Protein AF-A0A941A029-F1 (afdb_monomer)

Foldseek 3Di:
DDDPQWDWAQPVPPPDRPDCVRTPIDRDDDDPPDDDDDDPD

Radius of gyration: 13.16 Å; Cα contacts (8 Å, |Δi|>4): 42; chains: 1; bounding box: 31×25×26 Å

Structure (mmCIF, N/CA/C/O backbone):
data_AF-A0A941A029-F1
#
_entry.id   AF-A0A941A029-F1
#
loop_
_atom_site.group_PDB
_atom_site.id
_atom_site.type_symbol
_atom_site.label_atom_id
_atom_site.label_alt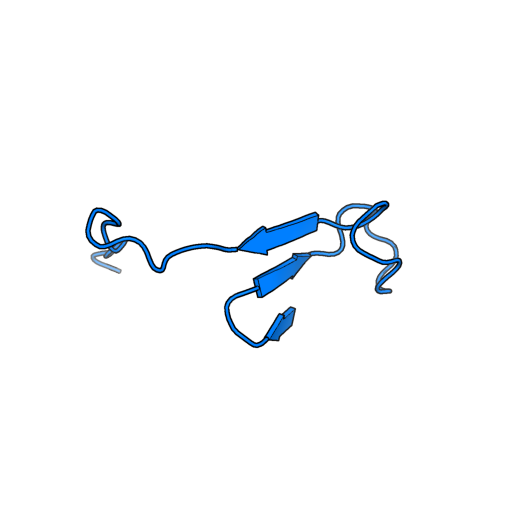_id
_atom_site.label_comp_id
_atom_site.label_asym_id
_atom_site.label_entity_id
_atom_site.label_seq_id
_atom_site.pdbx_PDB_ins_code
_atom_site.Cartn_x
_atom_site.Cartn_y
_atom_site.Cartn_z
_atom_site.occupancy
_atom_site.B_iso_or_equiv
_atom_site.auth_seq_id
_atom_site.auth_comp_id
_atom_site.auth_asym_id
_atom_site.auth_atom_id
_atom_site.pdbx_PDB_model_num
ATOM 1 N N . ILE A 1 1 ? -1.739 0.281 -7.371 1.00 89.06 1 ILE A N 1
ATOM 2 C CA . ILE A 1 1 ? -2.826 -0.642 -7.803 1.00 89.06 1 ILE A CA 1
ATOM 3 C C . ILE A 1 1 ? -3.379 -1.388 -6.588 1.00 89.06 1 ILE A C 1
ATOM 5 O O . ILE A 1 1 ? -2.639 -1.543 -5.628 1.00 89.06 1 ILE A O 1
ATOM 9 N N . TYR A 1 2 ? -4.644 -1.817 -6.595 1.00 88.69 2 TYR A N 1
ATOM 10 C CA . TYR A 1 2 ? -5.205 -2.705 -5.567 1.00 88.69 2 TYR A CA 1
ATOM 11 C C . TYR A 1 2 ? -5.508 -4.076 -6.177 1.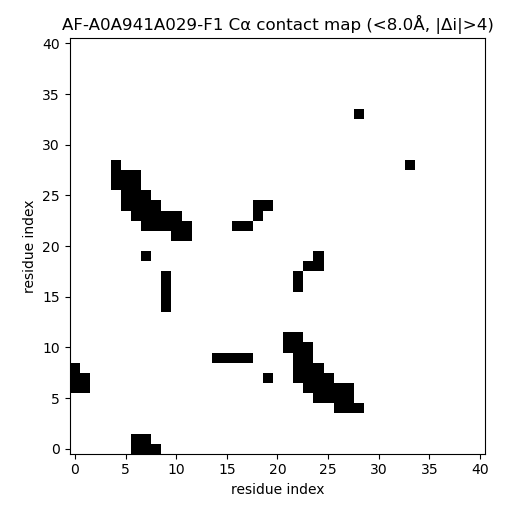00 88.69 2 TYR A C 1
ATOM 13 O O . TYR A 1 2 ? -6.114 -4.144 -7.250 1.00 88.69 2 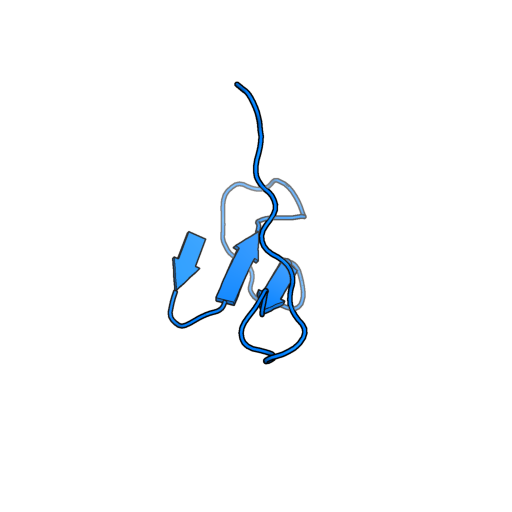TYR A O 1
ATOM 21 N N . ARG A 1 3 ? -5.072 -5.155 -5.524 1.00 89.75 3 ARG A N 1
ATOM 22 C CA . ARG A 1 3 ? -5.334 -6.537 -5.946 1.00 89.75 3 ARG A CA 1
ATOM 23 C C . ARG A 1 3 ? -5.381 -7.445 -4.723 1.00 89.75 3 ARG A C 1
ATOM 25 O O . ARG A 1 3 ? -4.503 -7.360 -3.874 1.00 89.75 3 ARG A O 1
ATOM 32 N N . ASP A 1 4 ? -6.414 -8.281 -4.642 1.00 89.25 4 ASP A N 1
ATOM 33 C CA . ASP A 1 4 ? -6.576 -9.318 -3.612 1.00 89.25 4 ASP A CA 1
ATOM 34 C C . ASP A 1 4 ? -6.363 -8.825 -2.166 1.00 89.25 4 ASP A C 1
ATOM 36 O O . ASP A 1 4 ? -5.713 -9.484 -1.361 1.00 89.25 4 ASP A O 1
ATOM 40 N N . GLY A 1 5 ? -6.888 -7.643 -1.818 1.00 88.00 5 GLY A N 1
ATOM 41 C CA . GLY A 1 5 ? -6.730 -7.094 -0.462 1.00 88.00 5 GLY A CA 1
ATOM 42 C C . GLY A 1 5 ? -5.489 -6.226 -0.254 1.00 88.00 5 GLY A C 1
ATOM 43 O O . GLY A 1 5 ? -5.379 -5.574 0.783 1.00 88.00 5 GLY A O 1
ATOM 44 N N . ILE A 1 6 ? -4.581 -6.175 -1.227 1.00 91.88 6 ILE A N 1
ATOM 45 C CA . ILE A 1 6 ? -3.289 -5.506 -1.095 1.00 91.88 6 ILE A CA 1
ATOM 46 C C . ILE A 1 6 ? -3.244 -4.265 -1.980 1.00 91.88 6 ILE A C 1
ATOM 48 O O . ILE A 1 6 ? -3.523 -4.306 -3.181 1.00 91.88 6 ILE A O 1
ATOM 52 N N . TRP A 1 7 ? -2.854 -3.151 -1.371 1.00 91.94 7 TRP A N 1
ATOM 53 C CA . TRP A 1 7 ? -2.462 -1.930 -2.057 1.00 91.94 7 TRP A CA 1
ATOM 54 C C . TRP A 1 7 ? -0.978 -1.972 -2.395 1.00 91.94 7 TRP A C 1
ATOM 56 O O . TRP A 1 7 ? -0.146 -2.229 -1.533 1.00 91.94 7 TRP A O 1
ATOM 66 N N . TYR A 1 8 ? -0.663 -1.669 -3.646 1.00 93.44 8 TYR A N 1
ATOM 67 C CA . TYR A 1 8 ? 0.688 -1.520 -4.170 1.00 93.44 8 TYR A CA 1
ATOM 68 C C . TYR A 1 8 ? 0.885 -0.053 -4.53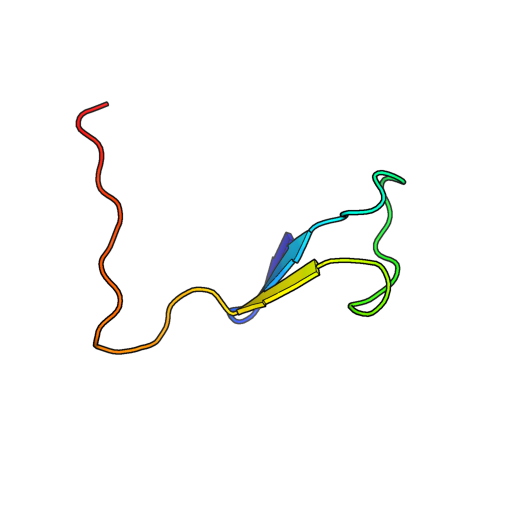9 1.00 93.44 8 TYR A C 1
ATOM 70 O O . TYR A 1 8 ? 0.210 0.449 -5.451 1.00 93.44 8 TYR A O 1
ATOM 78 N N . LEU A 1 9 ? 1.753 0.632 -3.803 1.00 94.69 9 LEU A N 1
ATOM 79 C CA . LEU A 1 9 ? 2.082 2.042 -3.980 1.00 94.69 9 LEU A CA 1
ATOM 80 C C . LEU A 1 9 ? 3.547 2.160 -4.384 1.00 94.69 9 LEU A C 1
ATOM 82 O O . LEU A 1 9 ? 4.420 1.730 -3.638 1.00 94.69 9 LEU A O 1
ATOM 86 N N . ASP A 1 10 ? 3.780 2.795 -5.527 1.00 96.12 10 ASP A N 1
ATOM 87 C CA . ASP A 1 10 ? 5.101 3.279 -5.914 1.00 96.12 10 ASP A CA 1
ATOM 88 C C . ASP A 1 10 ? 5.513 4.382 -4.929 1.00 96.12 10 ASP A C 1
ATOM 90 O O . ASP A 1 10 ? 4.935 5.474 -4.913 1.00 96.12 10 ASP A O 1
ATOM 94 N N . THR A 1 11 ? 6.451 4.057 -4.041 1.00 96.31 11 THR A N 1
ATOM 95 C CA . THR A 1 11 ? 6.918 4.980 -2.995 1.00 96.31 11 THR A CA 1
ATOM 96 C C . THR A 1 11 ? 8.235 5.651 -3.330 1.00 96.31 11 THR A C 1
ATOM 98 O O . THR A 1 11 ? 8.590 6.635 -2.680 1.00 96.31 11 THR A O 1
ATOM 101 N N . ASN A 1 12 ? 8.959 5.149 -4.329 1.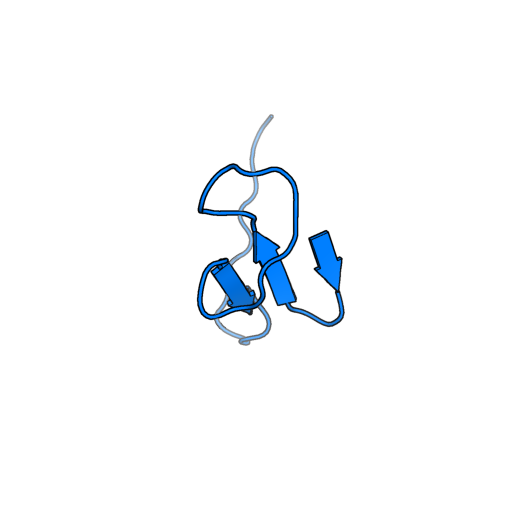00 96.44 12 ASN A N 1
ATOM 102 C CA . ASN A 1 12 ? 10.196 5.769 -4.791 1.00 96.44 12 ASN A CA 1
ATOM 103 C C . ASN A 1 12 ? 9.943 6.794 -5.922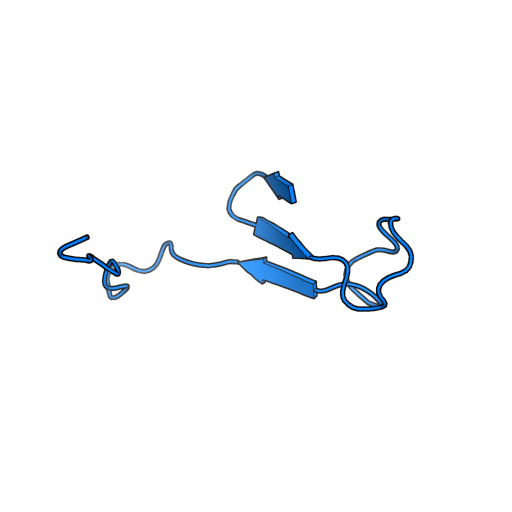 1.00 96.44 12 ASN A C 1
ATOM 105 O O . ASN A 1 12 ? 10.826 7.602 -6.214 1.00 96.44 12 ASN A O 1
ATOM 109 N N . GLY A 1 13 ? 8.735 6.804 -6.497 1.00 96.00 13 GLY A N 1
ATOM 110 C CA . GLY A 1 13 ? 8.243 7.774 -7.469 1.00 96.00 13 GLY A CA 1
ATOM 111 C C . GLY A 1 13 ? 8.760 7.563 -8.889 1.00 96.00 13 GLY A C 1
ATOM 112 O O . GLY A 1 13 ? 8.801 8.524 -9.662 1.00 96.00 13 GLY A O 1
ATOM 113 N N . ASN A 1 14 ? 9.202 6.358 -9.241 1.00 97.12 14 ASN A N 1
ATOM 114 C CA . ASN A 1 14 ? 9.800 6.086 -10.547 1.00 97.12 14 ASN A CA 1
ATOM 115 C C . ASN A 1 14 ? 8.787 5.635 -11.621 1.00 97.12 14 ASN A C 1
ATOM 117 O O . ASN A 1 14 ? 9.159 5.468 -12.785 1.00 97.12 14 ASN A O 1
ATOM 121 N N . GLY A 1 15 ? 7.514 5.473 -11.256 1.00 95.38 15 GLY A N 1
ATOM 122 C CA . GLY A 1 15 ? 6.419 5.108 -12.149 1.00 95.38 15 GLY A CA 1
ATOM 123 C C . GLY A 1 15 ? 6.379 3.630 -12.540 1.00 95.38 15 GLY A C 1
ATOM 124 O O . GLY A 1 15 ? 5.603 3.268 -13.430 1.00 95.38 15 GLY A O 1
ATOM 125 N N . ILE A 1 16 ? 7.185 2.775 -11.911 1.00 94.81 16 ILE A N 1
ATOM 126 C CA . ILE A 1 16 ? 7.173 1.324 -12.110 1.00 94.81 16 ILE A CA 1
ATOM 127 C C . ILE A 1 16 ? 6.976 0.608 -10.775 1.00 94.81 16 ILE A C 1
ATOM 129 O O . ILE A 1 16 ? 7.076 1.201 -9.712 1.00 94.81 16 ILE A O 1
ATOM 133 N N . TYR A 1 17 ? 6.624 -0.675 -10.843 1.00 93.25 17 TYR A N 1
ATOM 134 C CA . TYR A 1 17 ? 6.558 -1.514 -9.653 1.00 93.25 17 TYR A CA 1
ATOM 135 C C . TYR A 1 17 ? 7.866 -2.290 -9.501 1.00 93.25 17 TYR A C 1
ATOM 137 O O . TYR A 1 17 ? 8.165 -3.158 -10.323 1.00 93.25 17 TYR A O 1
ATOM 145 N N . ASP A 1 18 ? 8.607 -2.004 -8.437 1.00 96.50 18 ASP A N 1
ATOM 146 C CA . ASP A 1 18 ? 9.904 -2.604 -8.103 1.00 96.50 18 ASP A CA 1
ATOM 147 C C . ASP A 1 18 ? 9.797 -3.728 -7.061 1.00 96.50 18 ASP A C 1
ATOM 149 O O . ASP A 1 18 ? 10.796 -4.333 -6.662 1.00 96.50 18 ASP A O 1
ATOM 153 N N . GLY A 1 19 ? 8.583 -4.032 -6.604 1.00 94.44 19 GLY A N 1
ATOM 154 C CA . GLY A 1 19 ? 8.356 -5.022 -5.559 1.00 94.44 19 GLY A CA 1
ATOM 155 C C . GLY A 1 19 ? 8.330 -4.420 -4.155 1.00 94.44 19 GLY A C 1
ATOM 156 O O . GLY A 1 19 ? 8.806 -3.319 -3.907 1.00 94.44 19 GLY A O 1
ATOM 157 N N . CYS A 1 20 ? 7.806 -5.187 -3.198 1.00 95.00 20 CYS A N 1
ATOM 158 C CA . CYS A 1 20 ? 7.501 -4.719 -1.837 1.00 95.00 20 CYS A CA 1
ATOM 159 C C . CYS A 1 20 ? 8.707 -4.316 -0.966 1.00 95.00 20 CYS A C 1
ATOM 161 O O . CYS A 1 20 ? 8.525 -3.922 0.182 1.00 95.00 20 CYS A O 1
ATOM 163 N N . PHE A 1 21 ? 9.935 -4.505 -1.454 1.00 95.94 21 PHE A N 1
ATOM 164 C CA . PHE A 1 21 ? 11.139 -4.035 -0.765 1.00 95.94 21 PHE A CA 1
ATOM 165 C C . PHE A 1 21 ? 11.402 -2.550 -1.043 1.00 95.94 21 PHE A C 1
ATOM 167 O O . PHE A 1 21 ? 11.861 -1.826 -0.165 1.00 95.94 21 PHE A O 1
ATOM 174 N N . THR A 1 22 ? 11.103 -2.119 -2.266 1.00 96.25 22 THR A N 1
ATOM 175 C CA . THR A 1 22 ? 11.298 -0.749 -2.743 1.00 96.25 22 THR A CA 1
ATOM 176 C C . THR A 1 22 ? 9.994 0.048 -2.674 1.00 96.25 22 THR A C 1
ATOM 178 O O . THR A 1 22 ? 10.000 1.222 -2.303 1.00 96.25 22 THR A O 1
ATOM 181 N N . ASP A 1 23 ? 8.884 -0.620 -2.983 1.00 96.44 23 ASP A N 1
ATOM 182 C CA . ASP A 1 23 ? 7.532 -0.078 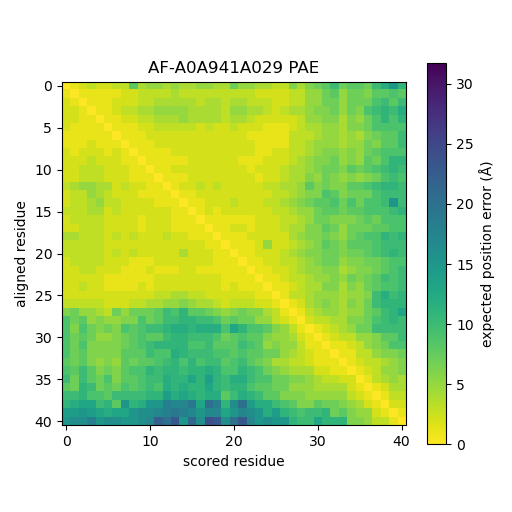-2.978 1.00 96.44 23 ASP A CA 1
ATOM 183 C C . ASP A 1 23 ? 6.746 -0.515 -1.751 1.00 96.44 23 ASP A C 1
ATOM 185 O O . ASP A 1 23 ? 7.003 -1.560 -1.148 1.00 96.44 23 ASP A O 1
ATOM 189 N N . ALA A 1 24 ? 5.710 0.246 -1.411 1.00 94.19 24 ALA A N 1
ATOM 190 C CA . ALA A 1 24 ? 4.817 -0.133 -0.334 1.00 94.19 24 ALA A CA 1
ATOM 191 C C . ALA A 1 24 ? 3.789 -1.168 -0.810 1.00 94.19 24 ALA A C 1
ATOM 193 O O . ALA A 1 24 ? 2.977 -0.916 -1.702 1.00 94.19 24 ALA A O 1
ATOM 194 N N . CYS A 1 25 ? 3.783 -2.319 -0.140 1.00 94.88 25 CYS A N 1
ATOM 195 C CA . CYS A 1 25 ? 2.732 -3.325 -0.235 1.00 94.88 25 CYS A CA 1
ATOM 196 C C . CYS A 1 25 ? 1.967 -3.367 1.082 1.00 94.88 25 CYS A C 1
ATOM 198 O O . CYS A 1 25 ? 2.500 -3.803 2.102 1.00 94.88 25 CYS A O 1
ATOM 200 N N . VAL A 1 26 ? 0.723 -2.899 1.070 1.00 91.94 26 VAL A N 1
ATOM 201 C CA . VAL A 1 26 ? -0.043 -2.671 2.292 1.00 91.94 26 VAL A CA 1
ATOM 202 C C . VAL A 1 26 ? -1.379 -3.401 2.222 1.00 91.94 26 VAL A C 1
ATOM 204 O O . VAL A 1 26 ? -2.226 -3.095 1.384 1.00 91.94 26 VAL A O 1
ATOM 207 N N . ALA A 1 27 ? -1.587 -4.353 3.128 1.00 88.94 27 ALA A N 1
ATOM 208 C CA . ALA A 1 27 ? -2.914 -4.895 3.389 1.00 88.94 27 ALA A CA 1
ATOM 209 C C . ALA A 1 27 ? -3.675 -3.890 4.265 1.00 88.94 27 ALA A C 1
ATOM 211 O O . ALA A 1 27 ? -3.274 -3.625 5.398 1.00 88.94 27 ALA A O 1
ATOM 212 N N . TRP A 1 28 ? -4.735 -3.289 3.725 1.00 77.25 28 TRP A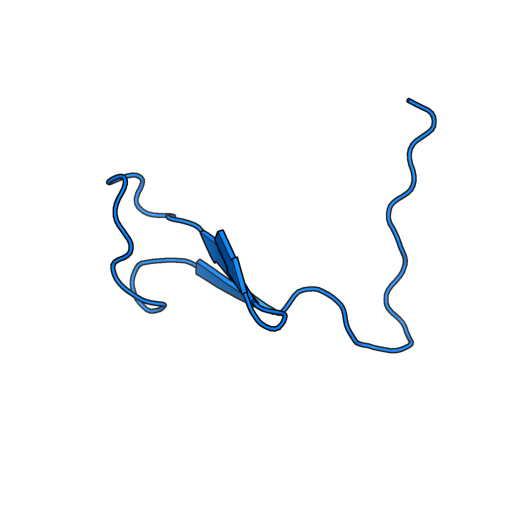 N 1
ATOM 213 C CA . TRP A 1 28 ? -5.605 -2.368 4.462 1.00 77.25 28 TRP A CA 1
ATOM 214 C C . TRP A 1 28 ? -7.010 -2.943 4.556 1.00 77.25 28 TRP A C 1
ATOM 216 O O . TRP A 1 28 ? -7.610 -3.289 3.537 1.00 77.25 28 TRP A O 1
ATOM 226 N N . GLY A 1 29 ? -7.546 -2.965 5.775 1.00 77.19 29 GLY A N 1
ATOM 227 C CA . GLY A 1 29 ? -8.866 -3.509 6.057 1.00 77.19 29 GLY A CA 1
ATOM 228 C C . GLY A 1 29 ? -8.869 -5.027 6.269 1.00 77.19 29 GLY A C 1
ATOM 229 O O . GLY A 1 29 ? -7.863 -5.712 6.079 1.00 77.19 29 GLY A O 1
ATOM 230 N N . GLY A 1 30 ? -10.039 -5.561 6.622 1.00 75.44 30 GLY A N 1
ATOM 231 C CA . GLY A 1 30 ? -10.289 -7.001 6.737 1.00 75.44 30 GLY A CA 1
ATOM 232 C C . GLY A 1 30 ? -10.338 -7.530 8.170 1.00 75.44 30 GLY A C 1
ATOM 233 O O . GLY A 1 30 ? -10.701 -8.689 8.369 1.00 75.44 30 GLY A O 1
ATOM 234 N N . LEU A 1 31 ? -10.046 -6.701 9.172 1.00 81.19 31 LEU A N 1
ATOM 235 C CA . LEU A 1 31 ? -10.300 -7.028 10.569 1.00 81.19 31 LEU A CA 1
ATOM 236 C C . LEU A 1 31 ? -11.709 -6.578 10.960 1.00 81.19 31 LEU A C 1
ATOM 238 O O . LEU A 1 31 ? -12.187 -5.520 10.559 1.00 81.19 31 LEU A O 1
ATOM 242 N N . GLN A 1 32 ? -12.372 -7.360 11.814 1.00 83.25 32 GLN A N 1
ATOM 243 C CA . GLN A 1 32 ? -13.727 -7.053 12.293 1.00 83.25 32 GLN A CA 1
ATOM 244 C C . GLN A 1 32 ? -13.817 -5.701 13.030 1.00 83.25 32 GLN A C 1
ATOM 246 O O . GLN A 1 32 ? -14.899 -5.137 13.169 1.00 83.25 32 GLN A O 1
ATOM 251 N N . VAL A 1 33 ? -12.682 -5.190 13.513 1.00 88.06 33 VAL A N 1
ATOM 252 C CA . VAL A 1 33 ? -12.575 -3.933 14.265 1.00 88.06 33 VAL A CA 1
ATOM 253 C C . VAL A 1 33 ? -12.296 -2.713 13.385 1.00 88.06 33 VAL A C 1
ATOM 255 O O . VAL A 1 33 ? -12.281 -1.592 13.901 1.00 88.06 33 VAL A O 1
ATOM 258 N N . ASP A 1 34 ? -12.079 -2.904 12.084 1.00 85.00 34 ASP A N 1
ATOM 259 C CA . ASP A 1 34 ? -11.786 -1.801 11.176 1.00 85.00 34 ASP A CA 1
ATOM 260 C C . ASP A 1 34 ? -13.015 -0.900 11.016 1.00 85.00 34 ASP A C 1
ATOM 262 O O . ASP A 1 34 ? -14.139 -1.359 10.796 1.00 85.00 34 ASP A O 1
ATOM 266 N N . LYS A 1 35 ? -12.802 0.414 11.124 1.00 84.81 35 LYS A N 1
ATOM 267 C CA . LYS A 1 35 ? -13.855 1.419 10.950 1.00 84.81 35 LYS A CA 1
ATOM 268 C C . LYS A 1 35 ? -13.729 2.067 9.583 1.00 84.81 35 LYS A C 1
ATOM 270 O O . LYS A 1 35 ? -12.664 2.553 9.212 1.00 84.81 35 LYS A O 1
ATOM 275 N N . HIS A 1 36 ? -14.837 2.107 8.854 1.00 79.12 36 HIS A N 1
ATOM 276 C CA . HIS A 1 36 ? -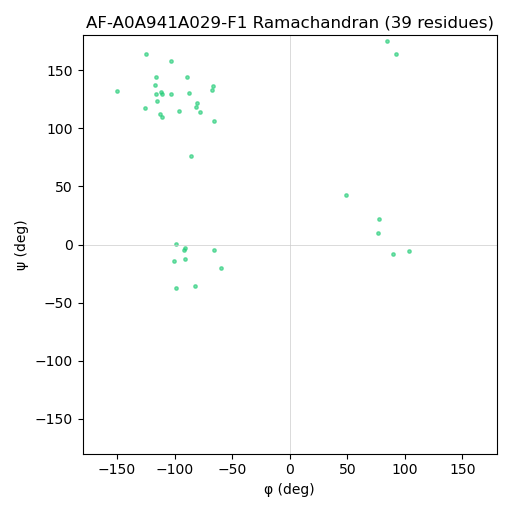14.908 2.812 7.581 1.00 79.12 36 HIS A CA 1
ATOM 277 C C . HIS A 1 36 ? -14.771 4.324 7.787 1.00 79.12 36 HIS A C 1
ATOM 279 O O . HIS A 1 36 ? -15.390 4.908 8.679 1.00 79.12 36 HIS A O 1
ATOM 285 N N . VAL A 1 37 ? -13.976 4.959 6.925 1.00 82.62 37 VAL A N 1
ATOM 286 C CA . VAL A 1 37 ? -13.926 6.417 6.811 1.00 82.62 37 VAL A CA 1
ATOM 287 C C . VAL A 1 37 ? -15.099 6.845 5.933 1.00 82.62 37 VAL A C 1
ATOM 289 O O . VAL A 1 37 ? -15.183 6.448 4.773 1.00 82.62 37 VAL A O 1
ATOM 292 N N . VAL A 1 38 ? -16.014 7.634 6.492 1.00 85.06 38 VAL A N 1
ATOM 293 C CA . VAL A 1 38 ? -17.138 8.242 5.767 1.00 85.06 38 VAL A CA 1
ATOM 294 C C . VAL A 1 38 ? -17.000 9.759 5.822 1.00 85.06 38 VAL A C 1
ATOM 296 O O . VAL A 1 38 ? -16.654 10.309 6.866 1.00 85.06 38 VAL A O 1
ATOM 299 N N . GLY A 1 39 ? -17.242 10.431 4.699 1.00 80.56 39 GLY A N 1
ATOM 300 C CA . GLY A 1 39 ? -17.221 11.892 4.605 1.00 80.56 39 GLY A CA 1
ATOM 301 C C . GLY A 1 39 ? -18.599 12.445 4.249 1.00 80.56 39 GLY A C 1
ATOM 302 O O . GLY A 1 39 ? -19.319 11.829 3.463 1.00 80.56 39 GLY A O 1
ATOM 303 N N . ASN A 1 40 ? -18.952 13.607 4.801 1.00 70.94 40 ASN A N 1
ATOM 304 C CA . ASN A 1 40 ? -20.010 14.471 4.273 1.00 70.94 40 ASN A CA 1
ATOM 305 C C . ASN A 1 40 ? -19.394 15.373 3.194 1.00 70.94 40 ASN A C 1
ATOM 307 O O . ASN A 1 40 ? -19.025 16.518 3.439 1.00 70.94 40 ASN A O 1
ATOM 311 N N . TRP A 1 41 ? -19.166 14.783 2.031 1.00 75.00 41 TRP A N 1
ATOM 312 C CA . TRP A 1 41 ? -18.634 15.498 0.879 1.00 75.00 41 TRP A CA 1
ATOM 313 C C . TRP A 1 41 ? -19.624 16.546 0.361 1.00 75.00 41 TRP A C 1
ATOM 315 O O . TRP A 1 41 ? -20.852 16.327 0.493 1.00 75.00 41 TRP A O 1
#

pLDDT: mean 89.08, std 7.2, range [70.94, 97.12]

Secondary structure (DSSP, 8-state):
-EETTEEEE-SS-SSS---TTTSEEEE---STTPPPP----

Mean predicted aligned error: 5.18 Å

Solvent-accessible surface area (backbone atoms only — not comparable to full-atom values): 2892 Å² total; per-residue (Å²): 91,76,57,96,65,30,38,44,41,67,68,77,72,81,87,58,88,78,47,69,89,66,19,48,66,43,76,66,77,88,54,95,82,63,77,84,91,80,78,94,124

Sequence (41 aa):
IYRDGIWYLDTNGNGIYDGCFTDACVAWGGLQVDKHVVGNW